Protein AF-A0A1U7TA24-F1 (afdb_monomer_lite)

Radius of gyration: 13.05 Å; chains: 1; bounding box: 29×26×36 Å

pLDDT: mean 79.51, std 14.82, range [42.78, 94.06]

InterPro domains:
  IPR011989 Armadillo-like helical [G3DSA:1.25.10.10] (1-109)
  IPR024990 Anaphase-promoting complex subunit 1 [PTHR12827] (1-109)

Organism: Carlito syrichta (NCBI:txid1868482)

Sequence (109 aa):
GHEMTSIGLLLGVSAAKLGTMDMSITRLLSIHIPAVLPPTSTELDVPHNVQVAAVVGIGLVYQGTAHRHTAEVLLAEIGRPPGPKMEYCTDRESYSLAAGFALGMVCLG

Structure (mmCIF, N/CA/C/O backbone):
data_AF-A0A1U7TA24-F1
#
_entry.id   AF-A0A1U7TA24-F1
#
loop_
_atom_site.group_PDB
_atom_site.id
_atom_site.type_symbol
_atom_site.label_atom_id
_atom_site.label_alt_id
_atom_site.label_comp_id
_atom_site.label_asym_id
_atom_site.label_entity_id
_atom_site.label_seq_id
_atom_site.pdbx_PDB_ins_code
_atom_site.Cartn_x
_atom_site.Cartn_y
_atom_site.Cartn_z
_atom_site.occupancy
_atom_site.B_iso_or_equiv
_atom_site.auth_seq_id
_atom_site.auth_comp_id
_atom_site.auth_asym_id
_atom_site.auth_atom_id
_atom_site.pdbx_PDB_model_num
ATOM 1 N N . GLY A 1 1 ? 14.937 14.646 -3.672 1.00 58.62 1 GLY A N 1
ATOM 2 C CA . GLY A 1 1 ? 14.865 14.563 -2.196 1.00 58.62 1 GLY A CA 1
ATOM 3 C C . GLY A 1 1 ? 15.697 13.386 -1.735 1.00 58.62 1 GLY A C 1
ATOM 4 O O . GLY A 1 1 ? 15.969 12.522 -2.556 1.00 58.62 1 GLY A O 1
ATOM 5 N N . HIS A 1 2 ? 16.142 13.351 -0.477 1.00 82.69 2 HIS A N 1
ATOM 6 C CA . HIS A 1 2 ? 16.920 12.214 0.023 1.00 82.69 2 HIS A CA 1
ATOM 7 C C . HIS A 1 2 ? 16.010 10.982 0.134 1.00 82.69 2 HIS A C 1
ATOM 9 O O . HIS A 1 2 ? 15.115 10.932 0.974 1.00 82.69 2 HIS A O 1
ATOM 15 N N . GLU A 1 3 ? 16.234 10.008 -0.740 1.00 83.38 3 GLU A N 1
ATOM 16 C CA . GLU A 1 3 ? 15.412 8.810 -0.928 1.00 83.38 3 GLU A CA 1
ATOM 17 C C . GLU A 1 3 ? 15.162 8.037 0.379 1.00 83.38 3 GLU A C 1
ATOM 19 O O . GLU A 1 3 ? 14.020 7.741 0.728 1.00 83.38 3 GLU A O 1
ATOM 24 N N . MET A 1 4 ? 16.213 7.824 1.178 1.00 87.19 4 MET A N 1
ATOM 25 C CA . MET A 1 4 ? 16.107 7.164 2.485 1.00 87.19 4 MET A CA 1
ATOM 26 C C . MET A 1 4 ? 15.218 7.919 3.482 1.00 87.19 4 MET A C 1
ATOM 28 O O . MET A 1 4 ? 14.523 7.297 4.283 1.00 87.19 4 MET A O 1
ATOM 32 N N . THR A 1 5 ? 15.203 9.254 3.437 1.00 90.00 5 THR A N 1
ATOM 33 C CA . THR A 1 5 ? 14.332 10.058 4.306 1.00 90.00 5 THR A CA 1
ATOM 34 C C . THR A 1 5 ? 12.874 9.907 3.890 1.00 90.00 5 THR A C 1
ATOM 36 O O . THR A 1 5 ? 12.012 9.769 4.754 1.00 90.00 5 THR A O 1
ATOM 39 N N . SER A 1 6 ? 12.597 9.880 2.582 1.00 87.81 6 SER A N 1
ATOM 40 C CA . SER A 1 6 ? 11.255 9.613 2.060 1.00 87.81 6 SER A CA 1
ATOM 41 C C . SER A 1 6 ? 10.768 8.226 2.476 1.00 87.81 6 SER A C 1
ATOM 43 O O . SER A 1 6 ? 9.674 8.118 3.019 1.00 87.81 6 SER A O 1
ATOM 45 N N . ILE A 1 7 ? 11.593 7.185 2.320 1.00 90.69 7 ILE A N 1
ATOM 46 C CA . ILE A 1 7 ? 11.260 5.817 2.754 1.00 90.69 7 ILE A CA 1
ATOM 47 C C . ILE A 1 7 ? 10.934 5.780 4.251 1.00 90.69 7 ILE A C 1
ATOM 49 O O . ILE A 1 7 ? 9.875 5.288 4.644 1.00 90.69 7 ILE A O 1
ATOM 53 N N . GLY A 1 8 ? 11.819 6.334 5.086 1.00 92.25 8 GLY A N 1
ATOM 54 C CA . GLY A 1 8 ? 11.633 6.352 6.537 1.00 92.25 8 GLY A CA 1
ATOM 55 C C . GLY A 1 8 ? 10.374 7.107 6.960 1.00 92.25 8 GLY A C 1
ATOM 56 O O . GLY A 1 8 ? 9.635 6.635 7.823 1.00 92.25 8 GLY A O 1
ATOM 57 N N . LEU A 1 9 ? 10.091 8.247 6.321 1.00 91.69 9 LEU A N 1
ATOM 58 C CA . LEU A 1 9 ? 8.900 9.038 6.612 1.00 91.69 9 LEU A CA 1
ATOM 59 C C . LEU A 1 9 ? 7.622 8.288 6.228 1.00 91.69 9 LEU A C 1
ATOM 61 O O . LEU A 1 9 ? 6.724 8.200 7.059 1.00 91.69 9 LEU A O 1
ATOM 65 N N . LEU A 1 10 ? 7.550 7.733 5.012 1.00 91.12 10 LEU A N 1
ATOM 66 C CA . LEU A 1 10 ? 6.364 7.033 4.502 1.00 91.12 10 LEU A CA 1
ATOM 67 C C . LEU A 1 10 ? 6.037 5.790 5.326 1.00 91.12 10 LEU A C 1
ATOM 69 O O . LEU A 1 10 ? 4.875 5.571 5.668 1.00 91.12 10 LEU A O 1
ATOM 73 N N . LEU A 1 11 ? 7.047 5.006 5.699 1.00 92.69 11 LEU A N 1
ATOM 74 C CA . LEU A 1 11 ? 6.846 3.845 6.563 1.00 92.69 11 LEU A CA 1
ATOM 75 C C . LEU A 1 11 ? 6.462 4.267 7.984 1.00 92.69 11 LEU A C 1
ATOM 77 O O . LEU A 1 11 ? 5.504 3.732 8.535 1.00 92.69 11 LEU A O 1
ATOM 81 N N . GLY A 1 12 ? 7.155 5.253 8.560 1.00 94.06 12 GLY A N 1
ATOM 82 C CA . GLY A 1 12 ? 6.908 5.710 9.929 1.00 94.06 12 GLY A CA 1
ATOM 83 C C . GLY A 1 12 ? 5.507 6.290 10.123 1.00 94.06 12 GLY A C 1
ATOM 84 O O . GLY A 1 12 ? 4.816 5.937 11.080 1.00 94.06 12 GLY A O 1
ATOM 85 N N . VAL A 1 13 ? 5.048 7.134 9.194 1.00 93.31 13 VAL A N 1
ATOM 86 C CA . VAL A 1 13 ? 3.700 7.717 9.257 1.00 93.31 13 VAL A CA 1
ATOM 87 C C . VAL A 1 13 ? 2.604 6.672 9.026 1.00 93.31 13 VAL A C 1
ATOM 89 O O . VAL A 1 13 ? 1.573 6.715 9.695 1.00 93.31 13 VAL A O 1
ATOM 92 N N . SER A 1 14 ? 2.842 5.700 8.141 1.00 92.12 14 SER A N 1
ATOM 93 C CA . SER A 1 14 ? 1.910 4.592 7.898 1.00 92.12 14 SER A CA 1
ATOM 94 C C . SER A 1 14 ? 1.801 3.666 9.107 1.00 92.12 14 SER A C 1
ATOM 96 O O . SER A 1 14 ? 0.699 3.319 9.522 1.00 92.12 14 SER A O 1
ATOM 98 N N . ALA A 1 15 ? 2.935 3.327 9.728 1.00 92.25 15 ALA A N 1
ATOM 99 C CA . ALA A 1 15 ? 2.981 2.515 10.941 1.00 92.25 15 ALA A CA 1
ATOM 100 C C . ALA A 1 15 ? 2.296 3.209 12.131 1.00 92.25 15 ALA A C 1
ATOM 102 O O . ALA A 1 15 ? 1.625 2.553 12.923 1.00 92.25 15 ALA A O 1
ATOM 103 N N . ALA A 1 16 ? 2.394 4.539 12.238 1.00 92.44 16 ALA A N 1
ATOM 104 C CA . ALA A 1 16 ? 1.682 5.308 13.262 1.00 92.44 16 ALA A CA 1
ATOM 105 C C . ALA A 1 16 ? 0.148 5.296 13.088 1.00 92.44 16 ALA A C 1
ATOM 107 O O . ALA A 1 16 ? -0.58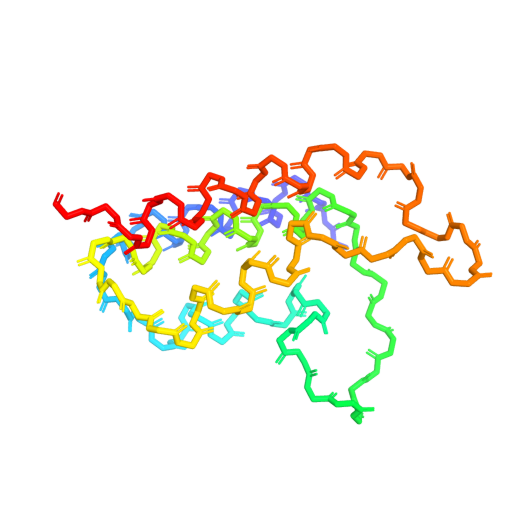2 5.623 14.025 1.00 92.44 16 ALA A O 1
ATOM 108 N N . LYS A 1 17 ? -0.346 4.942 11.895 1.00 90.12 17 LYS A N 1
ATOM 109 C CA . LYS A 1 17 ? -1.768 4.887 11.519 1.00 90.12 17 LYS A CA 1
ATOM 110 C C . LYS A 1 17 ? -2.207 3.473 11.124 1.00 90.12 17 LYS A C 1
ATOM 112 O O . LYS A 1 17 ? -3.075 3.299 10.268 1.00 90.12 17 LYS A O 1
ATOM 117 N N . LEU A 1 18 ? -1.605 2.468 11.760 1.00 89.31 18 LEU A N 1
ATOM 118 C CA . LEU A 1 18 ? -1.863 1.055 11.497 1.00 89.31 18 LEU A CA 1
ATOM 119 C C . LEU A 1 18 ? -3.359 0.720 11.610 1.00 89.31 18 LEU A C 1
ATOM 121 O O . LEU A 1 18 ? -3.961 0.921 12.665 1.00 89.31 18 LEU A O 1
ATOM 125 N N . GLY A 1 19 ? -3.955 0.222 10.526 1.00 86.19 19 GLY A N 1
ATOM 126 C CA . GLY A 1 19 ? -5.358 -0.208 10.479 1.00 86.19 19 GLY A CA 1
ATOM 127 C C . GLY A 1 19 ? -6.403 0.896 10.694 1.00 86.19 19 GLY A C 1
ATOM 128 O O . GLY A 1 19 ? -7.583 0.590 10.853 1.00 86.19 19 GLY A O 1
ATOM 129 N N . THR A 1 20 ? -6.019 2.180 10.710 1.00 86.75 20 THR A N 1
ATOM 130 C CA . THR A 1 20 ? -6.974 3.271 10.976 1.00 86.75 20 THR A CA 1
ATOM 131 C C . THR A 1 20 ? -7.706 3.761 9.728 1.00 86.75 20 THR A C 1
ATOM 133 O O . THR A 1 20 ? -8.622 4.567 9.863 1.00 86.75 20 THR A O 1
ATOM 136 N N . MET A 1 21 ? -7.291 3.348 8.522 1.00 86.50 21 MET A N 1
ATOM 137 C CA . MET A 1 21 ? -7.784 3.896 7.246 1.00 86.50 21 MET A CA 1
ATOM 138 C C . MET A 1 21 ? -7.705 5.430 7.177 1.00 86.50 21 MET A C 1
ATOM 140 O O . MET A 1 21 ? -8.648 6.103 6.761 1.00 86.50 21 MET A O 1
ATOM 144 N N . ASP A 1 22 ? -6.583 6.020 7.603 1.00 90.19 22 ASP A N 1
ATOM 145 C CA . ASP A 1 22 ? -6.436 7.476 7.547 1.00 90.19 22 ASP A CA 1
ATOM 146 C C . ASP A 1 22 ? -6.344 7.959 6.086 1.00 90.19 22 ASP A C 1
ATOM 148 O O . ASP A 1 22 ? -5.408 7.635 5.344 1.00 90.19 22 ASP A O 1
ATOM 152 N N . MET A 1 23 ? -7.335 8.745 5.659 1.00 85.75 23 MET A N 1
ATOM 153 C CA . MET A 1 23 ? -7.425 9.256 4.287 1.00 85.75 23 MET A CA 1
ATOM 154 C C . MET A 1 23 ? -6.305 10.245 3.945 1.00 85.75 23 MET A C 1
ATOM 156 O O . MET A 1 23 ? -5.924 10.353 2.779 1.00 85.75 23 MET A O 1
ATOM 160 N N . SER A 1 24 ? -5.759 10.958 4.933 1.00 87.88 24 SER A N 1
ATOM 161 C CA . SER A 1 24 ? -4.664 11.908 4.714 1.00 87.88 24 SER A CA 1
ATOM 162 C C . SER A 1 24 ? -3.382 11.157 4.377 1.00 87.88 24 SER A C 1
ATOM 164 O O . SER A 1 24 ? -2.705 11.497 3.406 1.00 87.88 24 SER A O 1
ATOM 166 N N . ILE A 1 25 ? -3.094 10.085 5.123 1.00 89.06 25 ILE A N 1
ATOM 167 C CA . ILE A 1 25 ? -1.929 9.230 4.864 1.00 89.06 25 ILE A CA 1
ATOM 168 C C . ILE A 1 25 ? -2.110 8.451 3.564 1.00 89.06 25 ILE A C 1
ATOM 170 O O . ILE A 1 25 ? -1.193 8.399 2.751 1.00 89.06 25 ILE A O 1
ATOM 174 N N . THR A 1 26 ? -3.315 7.942 3.302 1.00 86.88 26 THR A N 1
ATOM 175 C CA . THR A 1 26 ? -3.633 7.282 2.027 1.00 86.88 26 THR A CA 1
ATOM 176 C C . THR A 1 26 ? -3.343 8.198 0.838 1.00 86.88 26 THR A C 1
ATOM 178 O O . THR A 1 26 ? -2.688 7.777 -0.112 1.00 86.88 26 THR A O 1
ATOM 181 N N . ARG A 1 27 ? -3.784 9.464 0.883 1.00 84.50 27 ARG A N 1
ATOM 182 C CA . ARG A 1 27 ? -3.522 10.442 -0.187 1.00 84.50 27 ARG A CA 1
ATOM 183 C C . ARG A 1 27 ? -2.032 10.737 -0.349 1.00 84.50 27 ARG A C 1
ATOM 185 O O . ARG A 1 27 ? -1.563 10.814 -1.480 1.00 84.50 27 ARG A O 1
ATOM 192 N N . LEU A 1 28 ? -1.301 10.862 0.759 1.00 85.44 28 LEU A N 1
ATOM 193 C CA . LEU A 1 28 ? 0.149 11.068 0.748 1.00 85.44 28 LEU A CA 1
ATOM 194 C C . LEU A 1 28 ? 0.899 9.882 0.120 1.00 85.44 28 LEU A C 1
ATOM 196 O O . LEU A 1 28 ? 1.854 10.084 -0.616 1.00 85.44 28 LEU A O 1
ATOM 200 N N . LEU A 1 29 ? 0.467 8.650 0.381 1.00 84.81 29 LEU A N 1
ATOM 201 C CA . LEU A 1 29 ? 1.070 7.453 -0.212 1.00 84.81 29 LEU A CA 1
ATOM 202 C C . LEU A 1 29 ? 0.688 7.300 -1.689 1.00 84.81 29 LEU A C 1
ATOM 204 O O . LEU A 1 29 ? 1.517 6.925 -2.512 1.00 84.81 29 LEU A O 1
ATOM 208 N N . SER A 1 30 ? -0.557 7.635 -2.034 1.00 80.62 30 SER A N 1
ATOM 209 C CA . SER A 1 30 ? -1.099 7.477 -3.389 1.00 80.62 30 SER A CA 1
ATOM 210 C C . SER A 1 30 ? -0.336 8.297 -4.428 1.00 80.62 30 SER A C 1
ATOM 212 O O . SER A 1 30 ? -0.168 7.835 -5.547 1.00 80.62 30 SER A O 1
ATOM 214 N N . ILE A 1 31 ? 0.194 9.472 -4.066 1.00 81.19 31 ILE A N 1
ATOM 215 C CA . ILE A 1 31 ? 1.017 10.282 -4.983 1.00 81.19 31 ILE A CA 1
ATOM 216 C C . ILE A 1 31 ? 2.371 9.645 -5.327 1.00 81.19 31 ILE A C 1
ATOM 218 O O . ILE A 1 31 ? 3.046 10.098 -6.247 1.00 81.19 31 ILE A O 1
ATOM 222 N N . HIS A 1 32 ? 2.792 8.624 -4.581 1.00 77.12 32 HIS A N 1
ATOM 223 C CA . HIS A 1 32 ? 4.035 7.888 -4.816 1.00 77.12 32 HIS A CA 1
ATOM 224 C C . HIS A 1 32 ? 3.797 6.537 -5.494 1.00 77.12 32 HIS A C 1
ATOM 226 O O . HIS A 1 32 ? 4.759 5.849 -5.825 1.00 77.12 32 HIS A O 1
ATOM 232 N N . ILE A 1 33 ? 2.533 6.164 -5.721 1.00 71.56 33 ILE A N 1
ATOM 233 C CA . ILE A 1 33 ? 2.148 4.937 -6.412 1.00 71.56 33 ILE A CA 1
ATOM 234 C C . ILE A 1 33 ? 1.500 5.339 -7.742 1.00 71.56 33 ILE A C 1
ATOM 236 O O . ILE A 1 33 ? 0.352 5.788 -7.751 1.00 71.56 33 ILE A O 1
ATOM 240 N N . PRO A 1 34 ? 2.191 5.166 -8.881 1.00 62.16 34 PRO A N 1
ATOM 241 C CA . PRO A 1 34 ? 1.670 5.595 -10.178 1.00 62.16 34 PRO A CA 1
ATOM 242 C C . PRO A 1 34 ? 0.352 4.897 -10.558 1.00 62.16 34 PRO A C 1
ATOM 244 O O . PRO A 1 34 ? -0.430 5.457 -11.315 1.00 62.16 34 PRO A O 1
ATOM 247 N N . ALA A 1 35 ? 0.066 3.717 -10.000 1.00 58.97 35 ALA A N 1
ATOM 248 C CA . ALA A 1 35 ? -1.174 2.977 -10.240 1.00 58.97 35 ALA A CA 1
ATOM 249 C C . ALA A 1 35 ? -2.424 3.552 -9.551 1.00 58.97 35 ALA A C 1
ATOM 251 O O . ALA A 1 35 ? -3.540 3.230 -9.951 1.00 58.97 35 ALA A O 1
ATOM 252 N N . VAL A 1 36 ? -2.260 4.404 -8.531 1.00 58.16 36 VAL A N 1
ATOM 253 C CA . VAL A 1 36 ? -3.384 5.069 -7.838 1.00 58.16 36 VAL A CA 1
ATOM 254 C C . VAL A 1 36 ? -3.653 6.460 -8.428 1.00 58.16 36 VAL A C 1
ATOM 256 O O . VAL A 1 36 ? -4.663 7.097 -8.123 1.00 58.16 36 VAL A O 1
ATOM 259 N N . LEU A 1 37 ? -2.760 6.948 -9.291 1.00 56.53 37 LEU A N 1
ATOM 260 C CA . LEU A 1 37 ? -2.873 8.261 -9.905 1.00 56.53 37 LEU A CA 1
ATOM 261 C C . LEU A 1 37 ? -3.851 8.237 -11.093 1.00 56.53 37 LEU A C 1
ATOM 263 O O . LEU A 1 37 ? -3.784 7.340 -11.935 1.00 56.53 37 LEU A O 1
ATOM 267 N N . PRO A 1 38 ? -4.746 9.234 -11.217 1.00 49.53 38 PRO A N 1
ATOM 268 C CA . PRO A 1 38 ? -5.573 9.369 -12.406 1.00 49.53 38 PRO A CA 1
ATOM 269 C C . PRO A 1 38 ? -4.697 9.605 -13.654 1.00 49.53 38 PRO A C 1
ATOM 271 O O . PRO A 1 38 ? -3.659 10.269 -13.548 1.00 49.53 38 PRO A O 1
ATOM 274 N N . PRO A 1 39 ? -5.134 9.138 -14.843 1.00 47.66 39 PRO A N 1
ATOM 275 C CA . PRO A 1 39 ? -4.356 9.131 -16.095 1.00 47.66 39 PRO A CA 1
ATOM 276 C C . PRO A 1 39 ? -3.975 10.523 -16.641 1.00 47.66 39 PRO A C 1
ATOM 278 O O . PRO A 1 39 ? -3.327 10.626 -17.675 1.00 47.66 39 PRO A O 1
ATOM 281 N N . THR A 1 40 ? -4.376 11.598 -15.964 1.00 44.97 40 THR A N 1
ATOM 282 C CA . THR A 1 40 ? -4.038 13.002 -16.249 1.00 44.97 40 THR A CA 1
ATOM 283 C C . THR A 1 40 ? -2.825 13.526 -15.473 1.00 44.97 40 THR A C 1
ATOM 285 O O . THR A 1 40 ? -2.484 14.701 -15.604 1.00 44.97 40 THR A O 1
ATOM 288 N N . SER A 1 41 ? -2.190 12.702 -14.641 1.00 42.78 41 SER A N 1
ATOM 289 C CA . SER A 1 41 ? -1.165 13.157 -13.700 1.00 42.78 41 SER A CA 1
ATOM 290 C C . SER A 1 41 ? 0.246 13.039 -14.282 1.00 42.78 41 SER A C 1
ATOM 292 O O . SER A 1 41 ? 0.606 12.018 -14.860 1.00 42.78 41 SER A O 1
ATOM 294 N N . THR A 1 42 ? 1.022 14.109 -14.111 1.00 47.06 42 THR A N 1
ATOM 295 C CA . THR A 1 42 ? 2.414 14.318 -14.534 1.00 47.06 42 THR A CA 1
ATOM 296 C C . THR A 1 42 ? 3.310 13.099 -14.299 1.00 47.06 42 THR A C 1
ATOM 298 O O . THR A 1 42 ? 3.212 12.472 -13.246 1.00 47.06 42 THR A O 1
ATOM 301 N N . GLU A 1 43 ? 4.218 12.806 -15.239 1.00 49.50 43 GLU A N 1
ATOM 302 C CA . GLU A 1 43 ? 5.289 11.813 -15.072 1.00 49.50 43 GLU A CA 1
ATOM 303 C C . GLU A 1 43 ? 6.117 12.160 -13.823 1.00 49.50 43 GLU A C 1
ATOM 305 O O . GLU A 1 43 ? 6.963 13.054 -13.831 1.00 49.50 43 GLU A O 1
ATOM 310 N N . LEU A 1 44 ? 5.802 11.509 -12.703 1.00 56.72 44 LEU A N 1
ATOM 311 C CA . LEU A 1 44 ? 6.542 11.645 -11.459 1.00 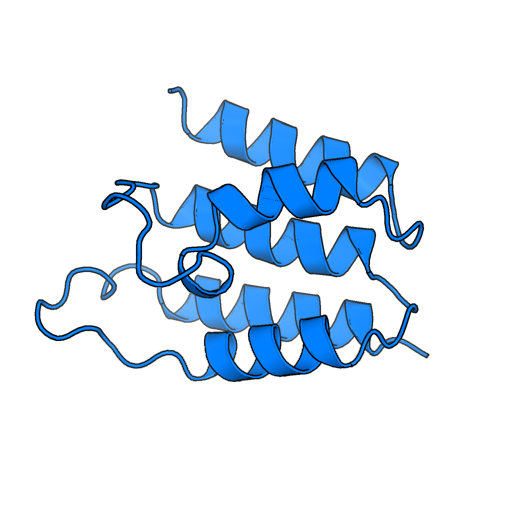56.72 44 LEU A CA 1
ATOM 312 C C . LEU A 1 44 ? 7.692 10.640 -11.502 1.00 56.72 44 LEU A C 1
ATOM 314 O O . LEU A 1 44 ? 7.477 9.435 -11.372 1.00 56.72 44 LEU A O 1
ATOM 318 N N . ASP A 1 45 ? 8.910 11.150 -11.672 1.00 63.69 45 ASP A N 1
ATOM 319 C CA . ASP A 1 45 ? 10.158 10.398 -11.519 1.00 63.69 45 ASP A CA 1
ATOM 320 C C . ASP A 1 45 ? 10.356 10.053 -10.028 1.00 63.69 45 ASP A C 1
ATOM 322 O O . ASP A 1 45 ? 11.061 10.733 -9.280 1.00 63.69 45 ASP A O 1
ATOM 326 N N . VAL A 1 46 ? 9.603 9.061 -9.540 1.00 70.31 46 VAL A N 1
ATOM 327 C CA . VAL A 1 46 ? 9.713 8.560 -8.164 1.00 70.31 46 VAL A CA 1
ATOM 328 C C . VAL A 1 46 ? 10.653 7.362 -8.166 1.00 70.31 46 VAL A C 1
ATOM 330 O O . VAL A 1 46 ? 10.356 6.381 -8.857 1.00 70.31 46 VAL A O 1
ATOM 333 N N . PRO A 1 47 ? 11.731 7.379 -7.364 1.00 78.94 47 PRO A N 1
ATOM 334 C CA . PRO A 1 47 ? 12.636 6.245 -7.271 1.00 78.94 47 PRO A CA 1
ATOM 335 C C . PRO A 1 47 ? 11.909 4.986 -6.787 1.00 78.94 47 PRO A C 1
ATOM 337 O O . PRO A 1 47 ? 11.018 5.038 -5.935 1.00 78.94 47 PRO A O 1
ATOM 340 N N . HIS A 1 48 ? 12.301 3.840 -7.345 1.00 79.25 48 HIS A N 1
ATOM 341 C CA . HIS A 1 48 ? 11.595 2.563 -7.189 1.00 79.25 48 HIS A CA 1
ATOM 342 C C . HIS A 1 48 ? 11.405 2.144 -5.727 1.00 79.25 48 HIS A C 1
ATOM 344 O O . HIS A 1 48 ? 10.319 1.744 -5.320 1.00 79.25 48 HIS A O 1
ATOM 350 N N . ASN A 1 49 ? 12.427 2.305 -4.894 1.00 84.25 49 ASN A N 1
ATOM 351 C CA . ASN A 1 49 ? 12.359 1.953 -3.476 1.00 84.25 49 ASN A CA 1
ATOM 352 C C . ASN A 1 49 ? 11.392 2.829 -2.656 1.00 84.25 49 ASN A C 1
ATOM 354 O O . ASN A 1 49 ? 10.794 2.340 -1.698 1.00 84.25 49 ASN A O 1
ATOM 358 N N . VAL A 1 50 ? 11.174 4.091 -3.037 1.00 87.12 50 VAL A N 1
ATOM 359 C CA . VAL A 1 50 ? 10.142 4.948 -2.436 1.00 87.12 50 VAL A CA 1
ATOM 360 C C . VAL A 1 50 ? 8.755 4.430 -2.815 1.00 87.12 50 VAL A C 1
ATOM 362 O O . VAL A 1 50 ? 7.867 4.420 -1.963 1.00 87.12 50 VAL A O 1
ATOM 365 N N . GLN A 1 51 ? 8.577 3.926 -4.041 1.00 85.31 51 GLN A N 1
ATOM 366 C CA . GLN A 1 51 ? 7.326 3.278 -4.451 1.00 85.31 51 GLN A CA 1
ATOM 367 C C . GLN A 1 51 ? 7.080 1.996 -3.643 1.00 85.31 51 GLN A C 1
ATOM 369 O O . GLN A 1 51 ? 5.985 1.808 -3.118 1.00 85.31 51 GLN A O 1
ATOM 374 N N . VAL A 1 52 ? 8.105 1.151 -3.470 1.00 88.00 52 VAL A N 1
ATOM 375 C CA . VAL A 1 52 ? 8.041 -0.060 -2.626 1.00 88.00 52 VAL A CA 1
ATOM 376 C C . VAL A 1 52 ? 7.623 0.300 -1.195 1.00 88.00 52 VAL A C 1
ATOM 378 O O . VAL A 1 52 ? 6.693 -0.292 -0.648 1.00 88.00 52 VAL A O 1
ATOM 381 N N . ALA A 1 53 ? 8.254 1.316 -0.598 1.00 90.75 53 ALA A N 1
ATOM 382 C CA . ALA A 1 53 ? 7.911 1.793 0.740 1.00 90.75 53 ALA A CA 1
ATOM 383 C C . ALA A 1 53 ? 6.469 2.323 0.826 1.00 90.75 53 ALA A C 1
ATOM 385 O O . ALA A 1 53 ? 5.771 2.054 1.805 1.00 90.75 53 ALA A O 1
ATOM 386 N N . ALA A 1 54 ? 6.002 3.037 -0.203 1.00 89.81 54 ALA A N 1
ATOM 387 C CA . ALA A 1 54 ? 4.634 3.536 -0.269 1.00 89.81 54 ALA A CA 1
ATOM 388 C C . ALA A 1 54 ? 3.603 2.396 -0.342 1.00 89.81 54 ALA A C 1
ATOM 390 O O . ALA A 1 54 ? 2.588 2.446 0.354 1.00 89.81 54 ALA A O 1
ATOM 391 N N . VAL A 1 55 ? 3.878 1.344 -1.123 1.00 90.62 55 VAL A N 1
ATOM 392 C CA . VAL A 1 55 ? 3.016 0.153 -1.231 1.00 90.62 55 VAL A CA 1
ATOM 393 C C . VAL A 1 55 ? 2.889 -0.566 0.111 1.00 90.62 55 VAL A C 1
ATOM 395 O O . VAL A 1 55 ? 1.776 -0.861 0.548 1.00 90.62 55 VAL A O 1
ATOM 398 N N . VAL A 1 56 ? 4.007 -0.788 0.812 1.00 92.44 56 VAL A N 1
ATOM 399 C CA . VAL A 1 56 ? 3.978 -1.360 2.170 1.00 92.44 56 VAL A CA 1
ATOM 400 C C . VAL A 1 56 ? 3.196 -0.451 3.123 1.00 92.44 56 VAL A C 1
ATOM 402 O O . VAL A 1 56 ? 2.386 -0.939 3.910 1.00 92.44 56 VAL A O 1
ATOM 405 N N . GLY A 1 57 ? 3.381 0.868 3.016 1.00 92.50 57 GLY A N 1
ATOM 406 C CA . GLY A 1 57 ? 2.643 1.860 3.796 1.00 92.50 57 GLY A CA 1
ATOM 407 C C . GLY A 1 57 ? 1.124 1.764 3.624 1.00 92.50 57 GLY A C 1
ATOM 408 O O . GLY A 1 57 ? 0.396 1.786 4.616 1.00 92.50 57 GLY A O 1
ATOM 409 N N . ILE A 1 58 ? 0.635 1.569 2.393 1.00 90.94 58 ILE A N 1
ATOM 410 C CA . ILE A 1 58 ? -0.795 1.337 2.128 1.00 90.94 58 ILE A CA 1
ATOM 411 C C . ILE A 1 58 ? -1.276 0.088 2.871 1.00 90.94 58 ILE A C 1
ATOM 413 O O . ILE A 1 58 ? -2.301 0.137 3.548 1.00 90.94 58 ILE A O 1
ATOM 417 N N . GLY A 1 59 ? -0.521 -1.010 2.799 1.00 91.56 59 GLY A N 1
ATOM 418 C CA . GLY A 1 59 ? -0.870 -2.238 3.509 1.00 91.56 59 GLY A CA 1
ATOM 419 C C . GLY A 1 59 ? -0.959 -2.058 5.028 1.00 91.56 59 GLY A C 1
ATOM 420 O O . GLY A 1 59 ? -1.876 -2.590 5.645 1.00 91.56 59 GLY A O 1
ATOM 421 N N . LEU A 1 60 ? -0.069 -1.253 5.621 1.00 92.56 60 LEU A N 1
ATOM 422 C CA . LEU A 1 60 ? -0.093 -0.922 7.052 1.00 92.56 60 LEU A CA 1
ATOM 423 C C . LEU A 1 60 ? -1.328 -0.089 7.432 1.00 92.56 60 LEU A C 1
ATOM 425 O O . LEU A 1 60 ? -2.030 -0.409 8.391 1.00 92.56 60 LEU A O 1
ATOM 429 N N . VAL A 1 61 ? -1.633 0.967 6.673 1.00 92.44 61 VAL A N 1
ATOM 430 C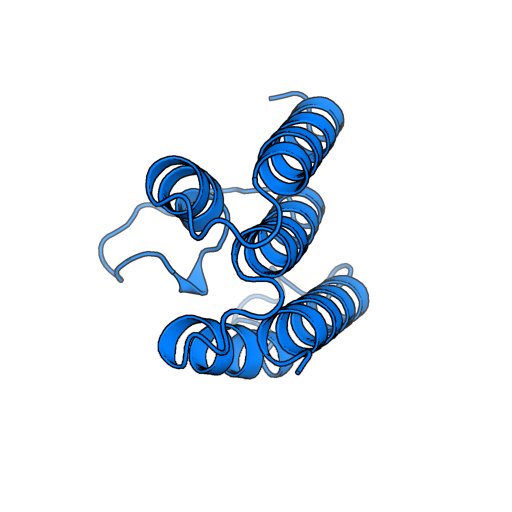 CA . VAL A 1 61 ? -2.784 1.849 6.953 1.00 92.44 61 VAL A CA 1
ATOM 431 C C . VAL A 1 61 ? -4.115 1.103 6.822 1.00 92.44 61 VAL A C 1
ATOM 433 O O . VAL A 1 61 ? -5.051 1.366 7.581 1.00 92.44 61 VAL A O 1
ATOM 436 N N . TYR A 1 62 ? -4.192 0.161 5.880 1.00 90.38 62 TYR A N 1
ATOM 437 C CA . TYR A 1 62 ? -5.379 -0.649 5.605 1.00 90.38 62 TYR A CA 1
ATOM 438 C C . TYR A 1 62 ? -5.334 -2.043 6.244 1.00 90.38 62 TYR A C 1
ATOM 440 O O . TYR A 1 62 ? -6.155 -2.895 5.895 1.00 90.38 62 TYR A O 1
ATOM 448 N N . GLN A 1 63 ? -4.424 -2.290 7.186 1.00 91.81 63 GLN A N 1
ATOM 449 C CA . GLN A 1 63 ? -4.297 -3.599 7.817 1.00 91.81 63 GLN A CA 1
ATOM 450 C C . GLN A 1 63 ? -5.606 -4.023 8.503 1.00 91.81 63 GLN A C 1
ATOM 452 O O . GLN A 1 63 ? -6.139 -3.291 9.336 1.00 91.81 63 GLN A O 1
ATOM 457 N N . GLY A 1 64 ? -6.114 -5.210 8.159 1.00 87.50 64 GLY A N 1
ATOM 458 C CA . GLY A 1 64 ? -7.330 -5.791 8.745 1.00 87.50 64 GLY A CA 1
ATOM 459 C C . GLY A 1 64 ? -8.642 -5.101 8.375 1.00 87.50 64 GLY A C 1
ATOM 460 O O . GLY A 1 64 ? -9.681 -5.346 8.982 1.00 87.50 64 GLY A O 1
ATOM 461 N N . THR A 1 65 ? -8.612 -4.227 7.373 1.00 85.44 65 THR A N 1
ATOM 462 C CA . THR A 1 65 ? -9.783 -3.445 6.954 1.00 85.44 65 THR A CA 1
ATOM 463 C C . THR A 1 65 ? -10.594 -4.128 5.860 1.00 85.44 65 THR A C 1
ATOM 465 O O . THR A 1 65 ? -11.732 -3.732 5.605 1.00 85.44 65 THR A O 1
ATOM 468 N N . ALA A 1 66 ? -9.999 -5.120 5.184 1.00 86.00 66 ALA A N 1
ATOM 469 C CA . ALA A 1 66 ? -10.553 -5.796 4.015 1.00 86.00 66 ALA A CA 1
ATOM 470 C C . ALA A 1 66 ? -11.083 -4.820 2.942 1.00 86.00 66 ALA A C 1
ATOM 472 O O . ALA A 1 66 ? -12.081 -5.091 2.267 1.00 86.00 66 ALA A O 1
ATOM 473 N N . HIS A 1 67 ? -10.432 -3.659 2.778 1.00 87.38 67 HIS A N 1
ATOM 474 C CA . HIS A 1 67 ? -10.891 -2.647 1.834 1.00 87.38 67 HIS A CA 1
ATOM 475 C C . HIS A 1 67 ? -10.733 -3.128 0.386 1.00 87.38 67 HIS A C 1
ATOM 477 O O . HIS A 1 67 ? -9.627 -3.210 -0.151 1.00 87.38 67 HIS A O 1
ATOM 483 N N . ARG A 1 68 ? -11.870 -3.423 -0.254 1.00 87.56 68 ARG A N 1
ATOM 484 C CA . ARG A 1 68 ? -11.938 -4.067 -1.571 1.00 87.56 68 ARG A CA 1
ATOM 485 C C . ARG A 1 68 ? -11.146 -3.331 -2.653 1.00 87.56 68 ARG A C 1
ATOM 487 O O . ARG A 1 68 ? -10.355 -3.955 -3.346 1.00 87.56 68 ARG A O 1
ATOM 494 N N . HIS A 1 69 ? -11.317 -2.015 -2.759 1.00 86.94 69 HIS A N 1
ATOM 495 C CA . HIS A 1 69 ? -10.641 -1.223 -3.788 1.00 86.94 69 HIS A CA 1
ATOM 496 C C . HIS A 1 69 ? -9.112 -1.270 -3.635 1.00 86.94 69 HIS A C 1
ATOM 498 O O . HIS A 1 69 ? -8.398 -1.485 -4.609 1.00 86.94 69 HIS A O 1
ATOM 504 N N . THR A 1 70 ? -8.603 -1.143 -2.404 1.00 87.00 70 THR A N 1
ATOM 505 C CA . THR A 1 70 ? -7.162 -1.241 -2.124 1.00 87.00 70 THR A CA 1
ATOM 506 C C . THR A 1 70 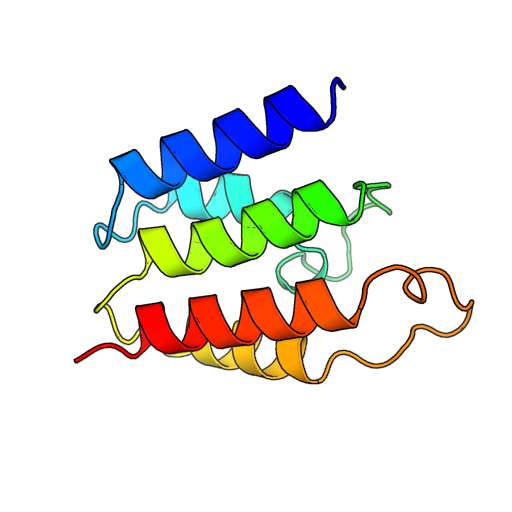? -6.627 -2.630 -2.466 1.00 87.00 70 THR A C 1
ATOM 508 O O . THR A 1 70 ? -5.556 -2.739 -3.055 1.00 87.00 70 THR A O 1
ATOM 511 N N . ALA A 1 71 ? -7.378 -3.688 -2.154 1.00 89.25 71 ALA A N 1
ATOM 512 C CA . ALA A 1 71 ? -6.994 -5.053 -2.498 1.00 89.25 71 ALA A CA 1
ATOM 513 C C . ALA A 1 71 ? -6.938 -5.280 -4.022 1.00 89.25 71 ALA A C 1
ATOM 515 O O . ALA A 1 71 ? -5.982 -5.873 -4.511 1.00 89.25 71 ALA A O 1
ATOM 516 N N . GLU A 1 72 ? -7.915 -4.771 -4.781 1.00 88.31 72 GLU A N 1
ATOM 517 C CA . GLU A 1 72 ? -7.931 -4.870 -6.249 1.00 88.31 72 GLU A CA 1
ATOM 518 C C . GLU A 1 72 ? -6.746 -4.131 -6.886 1.00 88.31 72 GLU A C 1
ATOM 520 O O . GLU A 1 72 ? -6.087 -4.675 -7.774 1.00 88.31 72 GLU A O 1
ATOM 525 N N . VAL A 1 73 ? -6.418 -2.934 -6.390 1.00 86.50 73 VAL A N 1
ATOM 526 C CA . VAL A 1 73 ? -5.245 -2.179 -6.855 1.00 86.50 73 VAL A CA 1
ATOM 527 C C . VAL A 1 73 ? -3.948 -2.924 -6.534 1.00 86.50 73 VAL A C 1
ATOM 529 O O . VAL A 1 73 ? -3.118 -3.104 -7.419 1.00 86.50 73 VAL A O 1
ATOM 532 N N . LEU A 1 74 ? -3.772 -3.404 -5.299 1.00 87.38 74 LEU A N 1
ATOM 533 C CA . LEU A 1 74 ? -2.570 -4.149 -4.908 1.00 87.38 74 LEU A CA 1
ATOM 534 C C . LEU A 1 74 ? -2.415 -5.446 -5.713 1.00 87.38 74 LEU A C 1
ATOM 536 O O . LEU A 1 74 ? -1.303 -5.801 -6.093 1.00 87.38 74 LEU A O 1
ATOM 540 N N . LEU A 1 75 ? -3.520 -6.128 -6.026 1.00 87.69 75 LEU A N 1
ATOM 541 C CA . LEU A 1 75 ? -3.512 -7.316 -6.877 1.00 87.69 75 LEU A CA 1
ATOM 542 C C . LEU A 1 75 ? -3.050 -6.993 -8.306 1.00 87.69 75 LEU A C 1
ATOM 544 O O . LEU A 1 75 ? -2.264 -7.747 -8.880 1.00 87.69 75 LEU A O 1
ATOM 548 N N . ALA A 1 76 ? -3.500 -5.867 -8.866 1.00 85.00 76 ALA A N 1
ATOM 549 C CA . ALA A 1 76 ? -3.026 -5.393 -10.164 1.00 85.00 76 ALA A CA 1
ATOM 550 C C . ALA A 1 76 ? -1.524 -5.054 -10.132 1.00 85.00 76 ALA A C 1
ATOM 552 O O . ALA A 1 76 ? -0.802 -5.373 -11.078 1.00 85.00 76 ALA A O 1
ATOM 553 N N . GLU A 1 77 ? -1.040 -4.499 -9.017 1.00 83.25 77 GLU A N 1
ATOM 554 C CA . GLU A 1 77 ? 0.367 -4.138 -8.835 1.00 83.25 77 GLU A CA 1
ATOM 555 C C . GLU A 1 77 ? 1.306 -5.347 -8.702 1.00 83.25 77 GLU A C 1
ATOM 557 O O . GLU A 1 77 ? 2.430 -5.295 -9.203 1.00 83.25 77 GLU A O 1
ATOM 562 N N . ILE A 1 78 ? 0.850 -6.469 -8.129 1.00 84.88 78 ILE A N 1
ATOM 563 C CA . ILE A 1 78 ? 1.610 -7.739 -8.122 1.00 84.88 78 ILE A CA 1
ATOM 564 C C . ILE A 1 78 ? 1.898 -8.203 -9.559 1.00 84.88 78 ILE A C 1
ATOM 566 O O . ILE A 1 78 ? 2.992 -8.668 -9.873 1.00 84.88 78 ILE A O 1
ATOM 570 N N . GLY A 1 79 ? 0.912 -8.066 -10.448 1.00 75.69 79 GLY A N 1
ATOM 571 C CA . GLY A 1 79 ? 0.998 -8.494 -11.844 1.00 75.69 79 GLY A CA 1
ATOM 572 C C . GLY A 1 79 ? 1.511 -7.428 -12.814 1.00 75.69 79 GLY A C 1
ATOM 573 O O . GLY A 1 79 ? 1.471 -7.664 -14.025 1.00 75.69 79 GLY A O 1
ATOM 574 N N . ARG A 1 80 ? 1.965 -6.263 -12.328 1.00 70.44 80 ARG A N 1
ATOM 575 C CA . ARG A 1 80 ? 2.225 -5.079 -13.163 1.00 70.44 80 ARG A CA 1
ATOM 576 C C . ARG A 1 80 ? 3.171 -5.416 -14.323 1.00 70.44 80 ARG A C 1
ATOM 578 O O . ARG A 1 80 ? 4.295 -5.842 -14.048 1.00 70.44 80 ARG A O 1
ATOM 585 N N . PRO A 1 81 ? 2.768 -5.261 -15.603 1.00 65.88 81 PRO A N 1
ATOM 586 C CA . PRO A 1 81 ? 3.597 -5.620 -16.753 1.00 65.88 81 PRO A CA 1
ATOM 587 C C . PRO A 1 81 ? 4.866 -4.754 -16.815 1.00 65.88 81 PRO A C 1
ATOM 589 O O . PRO A 1 81 ? 4.841 -3.599 -16.384 1.00 65.88 81 PRO A O 1
ATOM 592 N N . PRO A 1 82 ? 5.982 -5.276 -17.361 1.00 57.56 82 PRO A N 1
ATOM 593 C CA . PRO A 1 82 ? 7.160 -4.454 -17.584 1.00 57.56 82 PRO A CA 1
ATOM 594 C C . PRO A 1 82 ? 6.780 -3.434 -18.661 1.00 57.56 82 PRO A C 1
ATOM 596 O O . PRO A 1 82 ? 6.415 -3.811 -19.773 1.00 57.56 82 PRO A O 1
ATOM 599 N N . GLY A 1 83 ? 6.758 -2.150 -18.304 1.00 58.22 83 GLY A N 1
ATOM 600 C CA . GLY A 1 83 ? 6.341 -1.085 -19.214 1.00 58.22 83 GLY A CA 1
ATOM 601 C C . GLY A 1 83 ? 7.116 -1.090 -20.546 1.00 58.22 83 GLY A C 1
ATOM 602 O O . GLY A 1 83 ? 8.196 -1.677 -20.641 1.00 58.22 83 GLY A O 1
ATOM 603 N N . PRO A 1 84 ? 6.608 -0.392 -21.577 1.00 48.81 84 PRO A N 1
ATOM 604 C CA . PRO A 1 84 ? 7.082 -0.483 -22.966 1.00 48.81 84 PRO A CA 1
ATOM 605 C C . PRO A 1 84 ? 8.547 -0.064 -23.208 1.00 48.81 84 PRO A C 1
ATOM 607 O O . PRO A 1 84 ? 9.055 -0.264 -24.307 1.00 48.81 84 PRO A O 1
ATOM 610 N N . LYS A 1 85 ? 9.233 0.508 -22.209 1.00 49.53 85 LYS A N 1
ATOM 611 C CA . LYS A 1 85 ? 10.606 1.032 -22.303 1.00 49.53 85 LYS A CA 1
ATOM 612 C C . LYS A 1 85 ? 11.609 0.410 -21.328 1.00 49.53 85 LYS A C 1
ATOM 614 O O . LYS A 1 85 ? 12.688 0.963 -21.163 1.00 49.53 85 LYS A O 1
ATOM 619 N N . MET A 1 86 ? 11.296 -0.718 -20.676 1.00 52.16 86 MET A N 1
ATOM 620 C CA . MET A 1 86 ? 12.223 -1.346 -19.707 1.00 52.16 86 MET A CA 1
ATOM 621 C C . MET A 1 86 ? 12.524 -0.440 -18.479 1.00 52.16 86 MET A C 1
ATOM 623 O O . MET A 1 86 ? 13.394 -0.762 -17.677 1.00 52.16 86 MET A O 1
ATOM 627 N N . GLU A 1 87 ? 11.792 0.673 -18.297 1.00 50.38 87 GLU A N 1
ATOM 628 C CA . GLU A 1 87 ? 11.992 1.678 -17.228 1.00 50.38 87 GLU A CA 1
ATOM 629 C C . GLU A 1 87 ? 11.733 1.134 -15.810 1.00 50.38 87 GLU A C 1
ATOM 631 O O . GLU A 1 87 ? 12.205 1.701 -14.833 1.00 50.38 87 GLU A O 1
ATOM 636 N N . TYR A 1 88 ? 11.044 -0.007 -15.691 1.00 54.94 88 TYR A N 1
ATOM 637 C CA . TYR A 1 88 ? 10.719 -0.671 -14.418 1.00 54.94 88 TYR A CA 1
ATOM 638 C C . TYR A 1 88 ? 11.407 -2.037 -14.256 1.00 54.94 88 TYR A C 1
ATOM 640 O O . TYR A 1 88 ? 10.902 -2.916 -13.557 1.00 54.94 88 TYR A O 1
ATOM 648 N N . CYS A 1 89 ? 12.514 -2.278 -14.965 1.00 51.03 89 CYS A N 1
ATOM 649 C CA . CYS A 1 89 ? 13.180 -3.584 -14.945 1.00 51.03 89 CYS A CA 1
ATOM 650 C C . CYS A 1 89 ? 14.090 -3.817 -13.738 1.00 51.03 89 CYS A C 1
ATOM 652 O O . CYS A 1 89 ? 14.450 -4.962 -13.471 1.00 51.03 89 CYS A O 1
ATOM 654 N N . THR A 1 90 ? 14.419 -2.775 -12.985 1.00 55.28 90 THR A N 1
ATOM 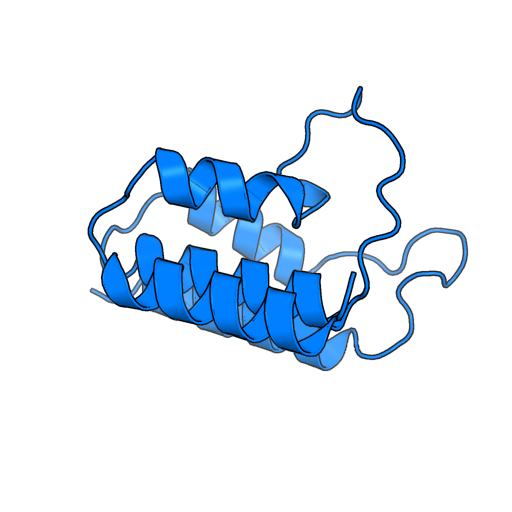655 C CA . THR A 1 90 ? 15.208 -2.903 -11.761 1.00 55.28 90 THR A CA 1
ATOM 656 C C . THR A 1 90 ? 14.279 -3.220 -10.588 1.00 55.28 90 THR A C 1
ATOM 658 O O . THR A 1 90 ? 13.339 -2.475 -10.337 1.00 55.28 90 THR A O 1
ATOM 661 N N . ASP A 1 91 ? 14.540 -4.317 -9.868 1.00 62.28 91 ASP A N 1
ATOM 662 C CA . ASP A 1 91 ? 13.930 -4.614 -8.557 1.00 62.28 91 ASP A CA 1
ATOM 663 C C . ASP A 1 91 ? 12.396 -4.854 -8.565 1.00 62.28 91 ASP A C 1
ATOM 665 O O . ASP A 1 91 ? 11.689 -4.700 -7.565 1.00 62.28 91 ASP A O 1
ATOM 669 N N . ARG A 1 92 ? 11.856 -5.290 -9.711 1.00 70.25 92 ARG A N 1
ATOM 670 C CA . ARG A 1 92 ? 10.432 -5.642 -9.886 1.00 70.25 92 ARG A CA 1
ATOM 671 C C . ARG A 1 92 ? 9.962 -6.741 -8.927 1.00 70.25 92 ARG A C 1
ATOM 673 O O . ARG A 1 92 ? 8.804 -6.742 -8.517 1.00 70.25 92 ARG A O 1
ATOM 680 N N . GLU A 1 93 ? 10.860 -7.646 -8.551 1.00 81.56 93 GLU A N 1
ATOM 681 C CA . GLU A 1 93 ? 10.595 -8.711 -7.580 1.00 81.56 93 GLU A CA 1
ATOM 682 C C . GLU A 1 93 ? 10.285 -8.140 -6.192 1.00 81.56 93 GLU A C 1
ATOM 684 O O . GLU A 1 93 ? 9.295 -8.535 -5.580 1.00 81.56 93 GLU A O 1
ATOM 689 N N . SER A 1 94 ? 11.052 -7.149 -5.731 1.00 85.12 94 SER A N 1
ATOM 690 C CA . SER A 1 94 ? 10.819 -6.474 -4.450 1.00 85.12 94 SER A CA 1
ATOM 691 C C . SER A 1 94 ? 9.507 -5.698 -4.441 1.00 85.12 94 SER A C 1
ATOM 693 O O . SER A 1 94 ? 8.790 -5.714 -3.443 1.00 85.12 94 SER A O 1
ATOM 695 N N . TYR A 1 95 ? 9.144 -5.071 -5.565 1.00 84.31 95 TYR A N 1
ATOM 696 C CA . TYR A 1 95 ? 7.847 -4.406 -5.706 1.00 84.31 95 TYR A CA 1
ATOM 697 C C . TYR A 1 95 ? 6.685 -5.399 -5.662 1.00 84.31 95 TYR A C 1
ATOM 699 O O . TYR A 1 95 ? 5.740 -5.213 -4.897 1.00 84.31 95 TYR A O 1
ATOM 707 N N . SER A 1 96 ? 6.780 -6.492 -6.425 1.00 86.75 96 SER A N 1
ATOM 708 C CA . SER A 1 96 ? 5.779 -7.562 -6.415 1.00 86.75 96 SER A CA 1
ATOM 709 C C . SER A 1 96 ? 5.639 -8.193 -5.028 1.00 86.75 96 SER A C 1
ATOM 711 O O . SER A 1 96 ? 4.522 -8.471 -4.590 1.00 86.75 96 SER A O 1
ATOM 713 N N . LEU A 1 97 ? 6.756 -8.408 -4.327 1.00 89.19 97 LEU A N 1
ATOM 714 C CA . LEU A 1 97 ? 6.767 -8.927 -2.963 1.00 89.19 97 LEU A CA 1
ATOM 715 C C . LEU A 1 97 ? 6.091 -7.950 -1.998 1.00 89.19 97 LEU A C 1
ATOM 717 O O . LEU A 1 97 ? 5.243 -8.363 -1.210 1.00 89.19 97 LEU A O 1
ATOM 721 N N . ALA A 1 98 ? 6.423 -6.660 -2.075 1.00 91.00 98 ALA A N 1
ATOM 722 C CA . ALA A 1 98 ? 5.817 -5.627 -1.244 1.00 91.00 98 ALA A CA 1
ATOM 723 C C . ALA A 1 98 ? 4.311 -5.483 -1.493 1.00 91.00 98 ALA A C 1
ATOM 725 O O . ALA A 1 98 ? 3.552 -5.366 -0.533 1.00 91.00 98 ALA A O 1
ATOM 726 N N . ALA A 1 99 ? 3.865 -5.550 -2.751 1.00 90.00 99 ALA A N 1
ATOM 727 C CA . ALA A 1 99 ? 2.449 -5.529 -3.109 1.00 90.00 99 ALA A CA 1
ATOM 728 C C . ALA A 1 99 ? 1.705 -6.758 -2.567 1.00 90.00 99 ALA A C 1
ATOM 730 O O . ALA A 1 99 ? 0.635 -6.614 -1.977 1.00 90.00 99 ALA A O 1
ATOM 731 N N . GLY A 1 100 ? 2.299 -7.952 -2.678 1.00 91.19 100 GLY A N 1
ATOM 732 C CA . GLY A 1 100 ? 1.756 -9.179 -2.088 1.00 91.19 100 GLY A CA 1
ATOM 733 C C . GLY A 1 100 ? 1.689 -9.126 -0.562 1.00 91.19 100 GLY A C 1
ATOM 734 O O . GLY A 1 100 ? 0.676 -9.496 0.030 1.00 91.19 100 GLY A O 1
ATOM 735 N N . PHE A 1 101 ? 2.736 -8.606 0.081 1.00 92.06 101 PHE A N 1
ATOM 736 C CA . PHE A 1 101 ? 2.778 -8.419 1.528 1.00 92.06 101 PHE A CA 1
ATOM 737 C C 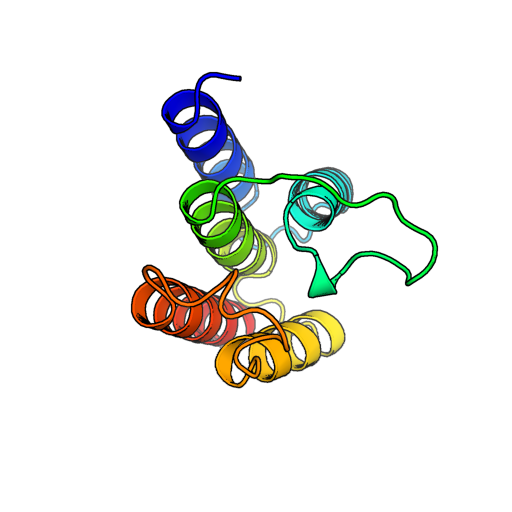. PHE A 1 101 ? 1.718 -7.416 2.000 1.00 92.06 101 PHE A C 1
ATOM 739 O O . PHE A 1 101 ? 0.967 -7.699 2.933 1.00 92.06 101 PHE A O 1
ATOM 746 N N . ALA A 1 102 ? 1.599 -6.275 1.317 1.00 91.88 102 ALA A N 1
ATOM 747 C CA . ALA A 1 102 ? 0.570 -5.280 1.587 1.00 91.88 102 ALA A CA 1
ATOM 748 C C . ALA A 1 102 ? -0.838 -5.858 1.405 1.00 91.88 102 ALA A C 1
ATOM 750 O O . ALA A 1 102 ? -1.677 -5.680 2.283 1.00 91.88 102 ALA A O 1
ATOM 751 N N . LEU A 1 103 ? -1.085 -6.605 0.323 1.00 90.94 103 LEU A N 1
ATOM 752 C CA . LEU A 1 103 ? -2.365 -7.273 0.077 1.00 90.94 103 LEU A CA 1
ATOM 753 C C . LEU A 1 103 ? -2.710 -8.243 1.215 1.00 90.94 103 LEU A C 1
ATOM 755 O O . LEU A 1 103 ? -3.829 -8.221 1.726 1.00 90.94 103 LEU A O 1
ATOM 759 N N . GLY A 1 104 ? -1.731 -9.040 1.652 1.00 92.12 104 GLY A N 1
ATOM 760 C CA . GLY A 1 104 ? -1.869 -9.936 2.798 1.00 92.12 104 GLY A CA 1
ATOM 761 C C . GLY A 1 104 ? -2.244 -9.196 4.083 1.00 92.12 104 GLY A C 1
ATOM 762 O O . GLY A 1 104 ? -3.140 -9.644 4.789 1.00 92.12 104 GLY A O 1
ATOM 763 N N . MET A 1 105 ? -1.629 -8.041 4.359 1.00 90.88 105 MET A N 1
ATOM 764 C CA . MET A 1 105 ? -1.980 -7.207 5.518 1.00 90.88 105 MET A CA 1
ATOM 765 C C . MET A 1 105 ? -3.401 -6.637 5.424 1.00 90.88 105 MET A C 1
ATOM 767 O O . MET A 1 105 ? -4.127 -6.642 6.419 1.00 90.88 105 MET A O 1
ATOM 771 N N . VAL A 1 106 ? -3.827 -6.176 4.244 1.00 91.25 106 VAL A N 1
ATOM 772 C CA . VAL A 1 106 ? -5.182 -5.630 4.045 1.00 91.25 106 VAL A CA 1
ATOM 773 C C . VAL A 1 106 ? -6.256 -6.696 4.249 1.00 91.25 106 VAL A C 1
ATOM 775 O O . VAL A 1 106 ? -7.287 -6.420 4.866 1.00 91.25 106 VAL A O 1
ATOM 778 N N . CYS A 1 107 ? -6.010 -7.906 3.746 1.00 89.00 107 CYS A N 1
ATOM 779 C CA . CYS A 1 107 ? -6.918 -9.046 3.855 1.00 89.00 107 CYS A CA 1
ATOM 780 C C . CYS A 1 107 ? -6.756 -9.851 5.154 1.00 89.00 107 CYS A C 1
ATOM 782 O O . CYS A 1 107 ? -7.465 -10.841 5.319 1.00 89.00 107 CYS A O 1
ATOM 784 N N . LEU A 1 108 ? -5.844 -9.461 6.051 1.00 79.12 108 LEU A N 1
ATOM 785 C CA . LEU A 1 108 ? -5.594 -10.163 7.308 1.00 79.12 108 LEU A CA 1
ATOM 786 C C . LEU A 1 108 ? -6.844 -10.085 8.202 1.00 79.12 108 LEU A C 1
ATOM 788 O O . LEU A 1 108 ? -7.145 -9.025 8.744 1.00 79.12 108 LEU A O 1
ATOM 792 N N . GLY A 1 109 ? -7.570 -11.195 8.326 1.00 55.16 109 GLY A N 1
ATOM 793 C CA . GLY A 1 109 ? -8.781 -11.343 9.138 1.00 55.16 109 GLY A CA 1
ATOM 794 C C . GLY A 1 109 ? -8.666 -12.518 10.089 1.00 55.16 109 GLY A C 1
ATOM 795 O O . GLY A 1 109 ? -8.140 -13.565 9.649 1.00 55.16 109 GLY A O 1
#

Foldseek 3Di:
DPLVVLLCVLLVVLLVQFQVLDPVSVVVLLVLAVLSDDPPDDDDPRDPSSNLSSLLSLLRNLFPVLPPVNLVSLVCQLVPDCDPPNPPVPPSVSSNVSSVVSSCRNNVD

Secondary structure (DSSP, 8-state):
--HHHHHHHHHHHHHTTTTS--HHHHHHHHTT-TTTS-TTS------HHHHHHHHHHHHHHTTT---HHHHHHHHHHHT----TTSTT-SSHHHHHHHHHHHHHHHT--